Protein AF-A0A084H2N4-F1 (afdb_monomer)

InterPro domains:
  IPR007159 S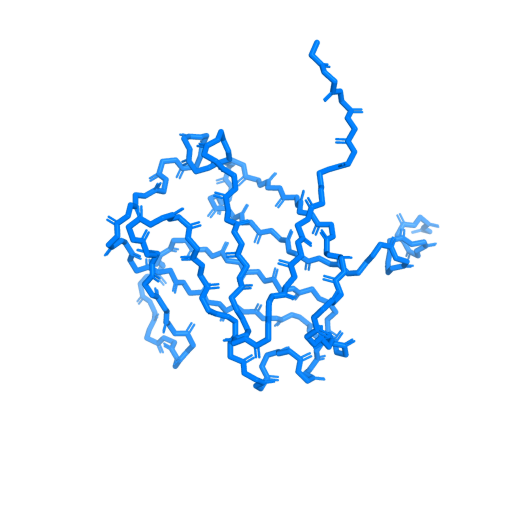poVT-AbrB domain [PF04014] (12-50)
  IPR007159 SpoVT-AbrB domain [SM00966] (8-53)
  IPR007159 SpoVT-AbrB domain [SM00966] (57-99)
  IPR007159 SpoVT-AbrB domain [TIGR01439] (8-47)
  IPR037914 SpoVT-AbrB domain superfamily [SSF89447] (5-50)
  IPR037914 SpoVT-AbrB domain superfamily [SSF89447] (56-90)
  IPR052975 Repressor-like protein SSo7c3-like [PTHR34860] (6-50)

Foldseek 3Di:
DDPDFDKWAQAPQQKTADDPVLCVLLVNDFQAKWAWDDPLAKIKIAHDDPDDDPRIWTQHPRRMTHGDPVRCVSNVHDHGAMWGWDDDSVRSMIMTGHPPPPPPPDD

Secondary structure (DSSP, 8-state):
-----EEEEBPTTSEEE--HHHHHHTT--TT-EEEEEE-SS-EEEEE--S---S-EEE--TTSEEEPPHHHHHHTT--TT-EEEEEEETTTTEEEEE-GGGGTT---

Mean predicted aligned error: 6.3 Å

pLDDT: mean 85.4, std 15.44, range [35.53, 96.88]

Radius of gyration: 13.25 Å; Cα contacts (8 Å, |Δi|>4): 195; chains: 1; bounding box: 31×40×31 Å

Nearest PDB structures (foldseek):
  1n0g-assembly1_A  TM=7.285E-01  e=1.743E-04  Mycoplasmoides pneumoniae
  6aig-assembly1_A  TM=2.522E-01  e=8.375E-01  Aeropyrum pernix K1
  4oio-assembly1_D  TM=2.915E-01  e=1.276E+00  Thermus thermophilus HB8
  8pj6-assembly1_x  TM=2.768E-01  e=3.144E+00  Homo sapiens

Organism: Metabacillus indicus (NCBI:txid246786)

Sequence (107 aa):
MKKGPFFVKIWSNGQVMIPSYIRKKLNIQSGERVIVRTDGRTIQLMKNDSSTFENETIISSKGTVTIPSEIRNLCDIDVGEKLKIDWNEAMQKITFSLPDHMSTLSS

Solvent-accessible surface area (backbone atoms only — not comparable to full-atom values): 6252 Å² total; per-residue (Å²): 131,90,90,62,90,44,71,37,53,29,35,88,82,36,30,33,64,52,57,68,69,59,28,59,70,50,71,56,52,61,71,37,61,31,36,56,47,65,84,54,58,38,42,35,40,30,64,74,72,98,64,97,59,92,49,60,40,52,26,34,88,87,34,30,38,64,52,55,66,69,62,27,61,51,37,76,54,60,69,66,41,63,28,32,53,50,75,39,68,91,74,41,29,38,38,37,31,55,72,75,75,66,80,76,84,82,130

Structure (mmCIF, N/CA/C/O backbone):
data_AF-A0A084H2N4-F1
#
_entry.id   AF-A0A084H2N4-F1
#
loop_
_atom_site.group_PDB
_atom_site.id
_atom_site.type_symbol
_atom_site.label_atom_id
_atom_site.label_alt_id
_atom_site.label_comp_id
_atom_site.label_asym_id
_atom_site.label_entity_id
_atom_site.label_seq_id
_atom_site.pdbx_PDB_ins_code
_atom_site.Cartn_x
_atom_site.Cartn_y
_atom_site.Cartn_z
_atom_site.occupancy
_atom_site.B_iso_or_equiv
_atom_site.auth_seq_id
_atom_site.auth_comp_id
_atom_site.auth_asym_id
_atom_site.auth_atom_id
_atom_site.pdbx_PDB_model_num
ATOM 1 N N . MET A 1 1 ? -13.012 -9.965 18.182 1.00 47.12 1 MET A N 1
ATOM 2 C CA . MET A 1 1 ? -12.548 -9.104 17.064 1.00 47.12 1 MET A CA 1
ATOM 3 C C . MET A 1 1 ? -12.445 -9.956 15.809 1.00 47.12 1 MET A C 1
ATOM 5 O O . MET A 1 1 ? -11.842 -11.019 15.885 1.00 47.12 1 MET A O 1
ATOM 9 N N . LYS A 1 2 ? -13.085 -9.556 14.700 1.00 42.38 2 LYS A N 1
ATOM 10 C CA . LYS A 1 2 ? -13.132 -10.346 13.456 1.00 42.38 2 LYS A CA 1
ATOM 11 C C . LYS A 1 2 ? -11.712 -10.533 12.896 1.00 42.38 2 LYS A C 1
ATOM 13 O O . LYS A 1 2 ? -11.143 -9.597 12.348 1.00 42.38 2 LYS A O 1
ATOM 18 N N . LYS A 1 3 ? -11.150 -11.735 13.063 1.00 54.66 3 LYS A N 1
ATOM 19 C CA . LYS A 1 3 ? -9.924 -12.210 12.401 1.00 54.66 3 LYS A CA 1
ATOM 20 C C . LYS A 1 3 ? -10.299 -12.699 10.997 1.00 54.66 3 LYS A C 1
ATOM 22 O O . LYS A 1 3 ? -10.387 -13.895 10.762 1.00 54.66 3 LYS A O 1
ATOM 27 N N . GLY A 1 4 ? -10.648 -11.775 10.109 1.00 61.12 4 GLY A N 1
ATOM 28 C CA . GLY A 1 4 ? -10.840 -12.068 8.689 1.00 61.12 4 GLY A CA 1
ATOM 29 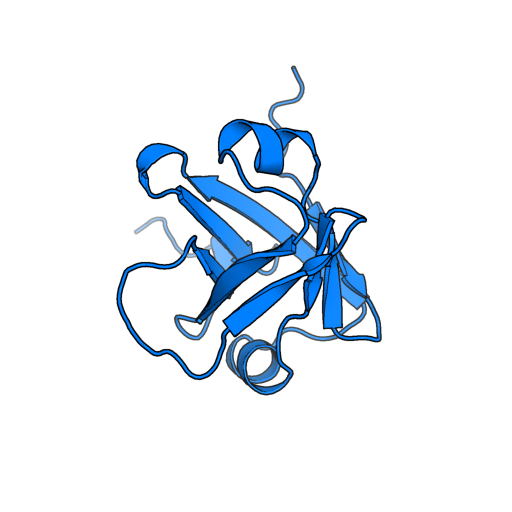C C . GLY A 1 4 ? -9.732 -11.408 7.873 1.00 61.12 4 GLY A C 1
ATOM 30 O O . GLY A 1 4 ? -9.170 -10.415 8.345 1.00 61.12 4 GLY A O 1
ATOM 31 N N . P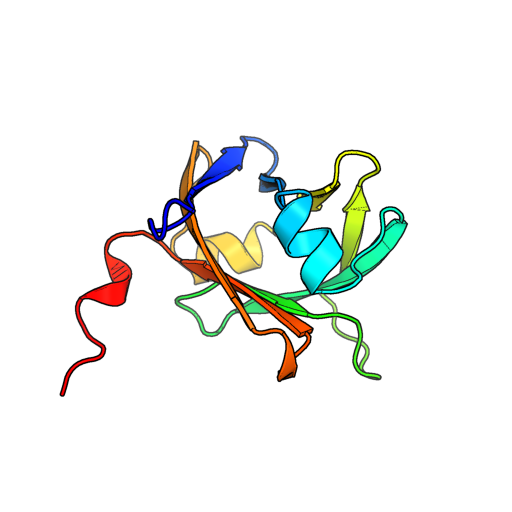RO A 1 5 ? -9.409 -11.919 6.673 1.00 71.81 5 PRO A N 1
ATOM 32 C CA . PRO A 1 5 ? -8.546 -11.194 5.754 1.00 71.81 5 PRO A CA 1
ATOM 33 C C . PRO A 1 5 ? -9.163 -9.824 5.465 1.00 71.81 5 PRO A C 1
ATOM 35 O O . PRO A 1 5 ? -10.358 -9.703 5.175 1.00 71.81 5 PRO A O 1
ATOM 38 N N . PHE A 1 6 ? -8.350 -8.781 5.599 1.00 88.00 6 PHE A N 1
ATOM 39 C CA . PHE A 1 6 ? -8.761 -7.432 5.254 1.00 88.00 6 PHE A CA 1
ATOM 40 C C . PHE A 1 6 ? -8.525 -7.224 3.770 1.00 88.00 6 PHE A C 1
ATOM 42 O O . PHE A 1 6 ? -7.514 -7.659 3.221 1.00 88.00 6 PHE A O 1
ATOM 49 N N . PHE A 1 7 ? -9.469 -6.549 3.129 1.00 92.94 7 PHE A N 1
ATOM 50 C CA . PHE A 1 7 ? -9.382 -6.251 1.714 1.00 92.94 7 PHE A CA 1
ATOM 51 C C . PHE A 1 7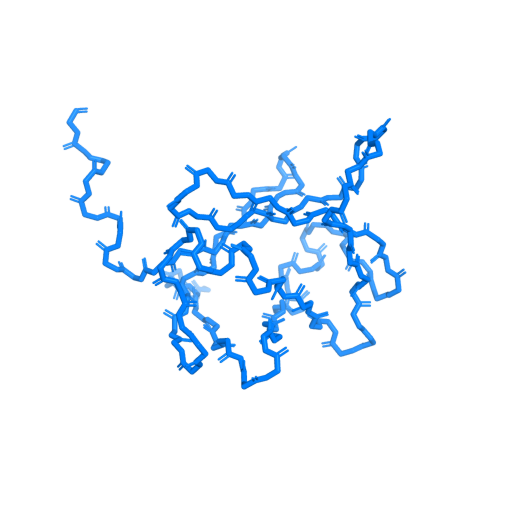 ? -9.644 -4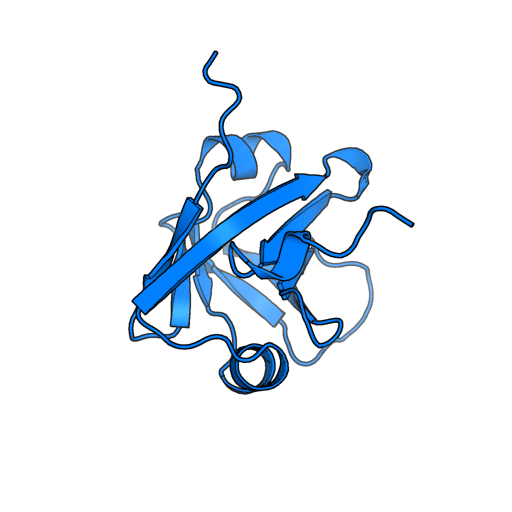.779 1.465 1.00 92.94 7 PHE A C 1
ATOM 53 O O . PHE A 1 7 ? -10.460 -4.150 2.141 1.00 92.94 7 PHE A O 1
ATOM 60 N N . VAL A 1 8 ? -8.970 -4.258 0.455 1.00 94.75 8 VAL A N 1
ATOM 61 C CA . VAL A 1 8 ? -9.046 -2.873 0.009 1.00 94.75 8 VAL A CA 1
ATOM 62 C C . VAL A 1 8 ? -9.198 -2.863 -1.504 1.00 94.75 8 VAL A C 1
ATOM 64 O O . VAL A 1 8 ? -8.736 -3.769 -2.187 1.00 94.75 8 VAL A O 1
ATOM 67 N N . LYS A 1 9 ? -9.885 -1.857 -2.036 1.00 96.06 9 LYS A N 1
ATOM 68 C CA . LYS A 1 9 ? -10.024 -1.680 -3.480 1.00 96.06 9 LYS A CA 1
ATOM 69 C C . LYS A 1 9 ? -8.956 -0.710 -3.960 1.00 96.06 9 LYS A C 1
ATOM 71 O O . LYS A 1 9 ? -8.777 0.332 -3.325 1.00 96.06 9 LYS A O 1
ATOM 76 N N . ILE A 1 10 ? -8.304 -1.026 -5.073 1.00 96.19 10 ILE A N 1
ATOM 77 C CA . ILE A 1 10 ? -7.505 -0.039 -5.789 1.00 96.19 10 ILE A CA 1
ATOM 78 C C . ILE A 1 10 ? -8.414 0.784 -6.704 1.00 96.19 10 ILE A C 1
ATOM 80 O O . ILE A 1 10 ? -9.237 0.255 -7.452 1.00 96.19 10 ILE A O 1
ATOM 84 N N . TRP A 1 11 ? -8.352 2.103 -6.579 1.00 96.88 11 TRP A N 1
ATOM 85 C CA . TRP A 1 11 ? -9.206 3.021 -7.327 1.00 96.88 11 TRP A CA 1
ATOM 86 C C . TRP A 1 11 ? -8.635 3.331 -8.710 1.00 96.88 11 TRP A C 1
ATOM 88 O O . TRP A 1 11 ? -7.484 3.025 -9.010 1.00 96.88 11 TRP A O 1
ATOM 98 N N . SER A 1 12 ? -9.448 3.963 -9.560 1.00 94.25 12 SER A N 1
ATOM 99 C CA . SER A 1 12 ? -9.094 4.304 -10.947 1.00 94.25 12 SER A CA 1
ATOM 100 C C . SER A 1 12 ? -7.855 5.193 -11.070 1.00 94.25 12 SER A C 1
ATOM 102 O O . SER A 1 12 ? -7.168 5.150 -12.082 1.00 94.25 12 SER A O 1
ATOM 104 N N . ASN A 1 13 ? -7.534 5.967 -10.034 1.00 94.06 13 ASN A N 1
ATOM 105 C CA . ASN A 1 13 ? -6.329 6.794 -9.956 1.00 94.06 13 ASN A CA 1
ATOM 106 C C . ASN A 1 13 ? -5.115 6.056 -9.351 1.00 94.06 13 ASN A C 1
ATOM 108 O O . ASN A 1 13 ? -4.146 6.702 -8.957 1.00 94.06 13 ASN A O 1
ATOM 112 N N . GLY A 1 14 ? -5.179 4.728 -9.207 1.00 94.06 14 GLY A N 1
ATOM 113 C CA . GLY A 1 14 ? -4.120 3.914 -8.607 1.00 94.06 14 GLY A CA 1
ATOM 114 C C . GLY A 1 14 ? -3.995 4.063 -7.088 1.00 94.06 14 GLY A C 1
ATOM 115 O O . GLY A 1 14 ? -3.033 3.566 -6.504 1.00 94.06 14 GLY A O 1
ATOM 116 N N . GLN A 1 15 ? -4.934 4.748 -6.425 1.00 96.75 15 GLN A N 1
ATOM 117 C CA . GLN A 1 15 ? -4.906 4.896 -4.974 1.00 96.75 15 GLN A CA 1
ATOM 118 C C . GLN A 1 15 ? -5.510 3.697 -4.261 1.00 96.75 15 GLN A C 1
ATOM 120 O O . GLN A 1 15 ? -6.527 3.145 -4.677 1.00 96.75 15 GLN A O 1
ATOM 125 N N . VAL A 1 16 ? -4.930 3.370 -3.114 1.00 96.50 16 VAL A N 1
ATOM 126 C CA . VAL A 1 16 ? -5.482 2.409 -2.165 1.00 96.50 16 VAL A CA 1
ATOM 127 C C . VAL A 1 16 ? -5.617 3.060 -0.792 1.00 96.50 16 VAL A C 1
ATOM 129 O O . VAL A 1 16 ? -4.784 3.866 -0.374 1.00 96.50 16 VAL A O 1
ATOM 132 N N . MET A 1 17 ? -6.698 2.745 -0.083 1.00 95.69 17 MET A N 1
ATOM 133 C CA . MET A 1 17 ? -6.913 3.222 1.282 1.00 95.69 17 MET A CA 1
ATOM 134 C C . MET A 1 17 ? -6.197 2.315 2.276 1.00 95.69 17 MET A C 1
ATOM 136 O O . MET A 1 17 ? -6.428 1.109 2.278 1.00 95.69 17 MET A O 1
ATOM 140 N N . ILE A 1 18 ? -5.408 2.900 3.178 1.00 94.44 18 ILE A N 1
ATOM 141 C CA . ILE A 1 18 ? -4.863 2.191 4.333 1.00 94.44 18 ILE A CA 1
ATOM 142 C C . ILE A 1 18 ? -5.809 2.415 5.524 1.00 94.44 18 ILE A C 1
ATOM 144 O O . ILE A 1 18 ? -5.922 3.547 6.025 1.00 94.44 18 ILE A O 1
ATOM 148 N N . PRO A 1 19 ? -6.490 1.361 6.012 1.00 93.06 19 PRO A N 1
ATOM 149 C CA . PRO A 1 19 ? -7.372 1.454 7.164 1.00 93.06 19 PRO A CA 1
ATOM 150 C C . PRO A 1 19 ? -6.700 2.125 8.365 1.00 93.06 19 PRO A C 1
ATOM 152 O O . PRO A 1 19 ? -5.542 1.857 8.692 1.00 93.06 19 PRO A O 1
ATOM 155 N N . SER A 1 20 ? -7.449 2.981 9.062 1.00 92.06 20 SER A N 1
ATOM 156 C CA . SER A 1 20 ? -6.928 3.776 10.181 1.00 92.06 20 SER A CA 1
ATOM 157 C C . SER A 1 20 ? -6.343 2.920 11.306 1.00 92.06 20 SER A C 1
ATOM 159 O O . SER A 1 20 ? -5.369 3.328 11.929 1.00 92.06 20 SER A O 1
ATOM 161 N N . TYR A 1 21 ? -6.885 1.725 11.555 1.00 90.75 21 TYR A N 1
ATOM 162 C CA . TYR A 1 21 ? -6.359 0.828 12.583 1.00 90.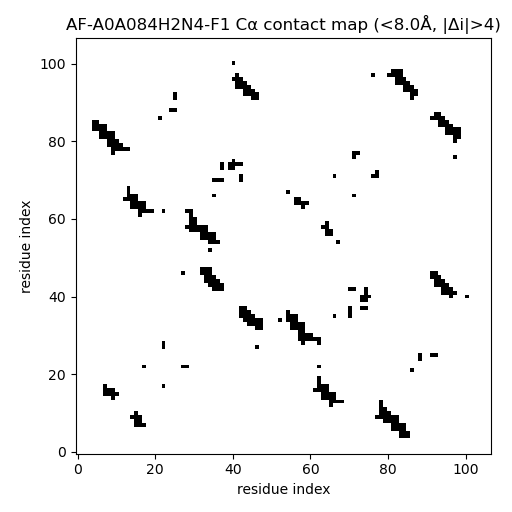75 21 TYR A CA 1
ATOM 163 C C . TYR A 1 21 ? -4.983 0.242 12.210 1.00 90.75 21 TYR A C 1
ATOM 165 O O . TYR A 1 21 ? -4.146 0.099 13.097 1.00 90.75 21 TYR A O 1
ATOM 173 N N . ILE A 1 22 ? -4.720 -0.045 10.923 1.00 92.69 22 ILE A N 1
ATOM 174 C CA . ILE A 1 22 ? -3.393 -0.483 10.447 1.00 92.69 22 ILE A CA 1
ATOM 175 C C . ILE A 1 22 ? -2.416 0.677 10.576 1.00 92.69 22 ILE A C 1
ATOM 177 O O . ILE A 1 22 ? -1.347 0.514 11.155 1.00 92.69 22 ILE A O 1
ATOM 181 N N . ARG A 1 23 ? -2.815 1.872 10.115 1.00 92.31 23 ARG A N 1
ATOM 182 C CA . ARG A 1 23 ? -1.990 3.079 10.252 1.00 92.31 23 ARG A CA 1
ATOM 183 C C . ARG A 1 23 ? -1.613 3.346 11.706 1.00 92.31 23 ARG A C 1
ATOM 185 O O . ARG A 1 23 ? -0.449 3.586 11.983 1.00 92.31 23 ARG A O 1
ATOM 192 N N . LYS A 1 24 ? -2.558 3.223 12.643 1.00 92.31 24 LYS A N 1
ATOM 193 C CA . LYS A 1 24 ? -2.290 3.366 14.084 1.00 92.31 24 LYS A CA 1
ATOM 194 C C . LYS A 1 24 ? -1.312 2.312 14.609 1.00 92.31 24 LYS A C 1
ATOM 196 O O . LYS A 1 24 ? -0.391 2.671 15.329 1.00 92.31 24 LYS A O 1
ATOM 201 N N . LYS A 1 25 ? -1.483 1.038 14.234 1.00 92.12 25 LYS A N 1
ATOM 202 C CA . LYS A 1 25 ? -0.576 -0.057 14.635 1.00 92.12 25 LYS A CA 1
ATOM 203 C C . LYS A 1 25 ? 0.855 0.143 14.136 1.00 92.12 25 LYS A C 1
ATOM 205 O O . LYS A 1 25 ? 1.797 -0.185 14.842 1.00 92.12 25 LYS A O 1
ATOM 210 N N . LEU A 1 26 ? 1.007 0.702 12.940 1.00 90.88 26 LEU A N 1
ATOM 211 C CA . LEU A 1 26 ? 2.308 0.986 12.334 1.00 90.88 26 LEU A CA 1
ATOM 212 C C . LEU A 1 26 ? 2.785 2.425 12.571 1.00 90.88 26 LEU A C 1
ATOM 214 O O . LEU A 1 26 ? 3.735 2.865 11.938 1.00 90.88 26 LEU A O 1
ATOM 218 N N . ASN A 1 27 ? 2.101 3.198 13.420 1.00 91.62 27 ASN A N 1
ATOM 219 C CA . ASN A 1 27 ? 2.392 4.616 13.635 1.00 91.62 27 ASN A CA 1
ATOM 220 C C . ASN A 1 27 ? 2.614 5.406 12.318 1.00 91.62 27 ASN A C 1
ATOM 222 O O . ASN A 1 27 ? 3.536 6.212 12.219 1.00 91.62 27 ASN A O 1
ATOM 226 N N . ILE A 1 28 ? 1.814 5.123 11.283 1.00 90.56 28 ILE A N 1
ATOM 227 C CA . ILE A 1 28 ? 1.863 5.798 9.979 1.00 90.56 28 ILE A CA 1
ATOM 228 C C . ILE A 1 28 ? 0.936 7.009 10.018 1.00 90.56 28 ILE A C 1
ATOM 230 O O . ILE A 1 28 ? -0.272 6.875 10.252 1.00 90.56 28 IL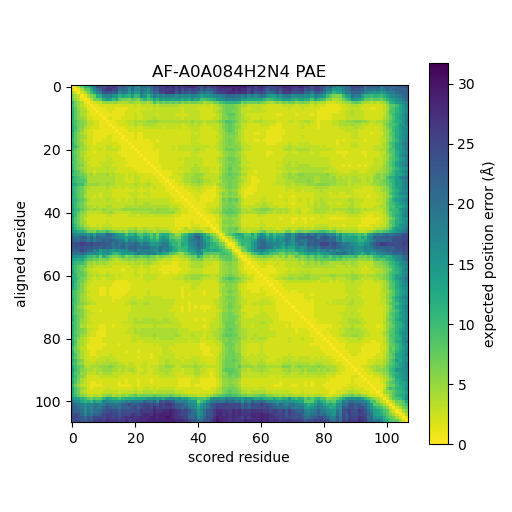E A O 1
ATOM 234 N N . GLN A 1 29 ? 1.488 8.185 9.744 1.00 91.12 29 GLN A N 1
ATOM 235 C CA . GLN A 1 29 ? 0.771 9.454 9.796 1.00 91.12 29 GLN A CA 1
ATOM 236 C C . GLN A 1 29 ? 0.440 9.987 8.400 1.00 91.12 29 GLN A C 1
ATOM 238 O O . GLN A 1 29 ? 1.051 9.633 7.395 1.00 91.12 29 GLN A O 1
ATOM 243 N N . SER A 1 30 ? -0.581 10.839 8.322 1.00 92.56 30 SER A N 1
ATOM 244 C CA . SER A 1 30 ? -0.854 11.591 7.096 1.00 92.56 30 SER A CA 1
ATOM 245 C C . SER A 1 30 ? 0.266 12.606 6.850 1.00 92.56 30 SER A C 1
ATOM 247 O O . SER A 1 30 ? 0.769 13.203 7.796 1.00 92.56 30 SER A O 1
ATOM 249 N N . GLY A 1 31 ? 0.642 12.815 5.591 1.00 91.00 31 GLY A N 1
ATOM 250 C CA . GLY A 1 31 ? 1.797 13.633 5.207 1.00 91.00 31 GLY A CA 1
ATOM 251 C C . GLY A 1 31 ? 3.135 12.897 5.305 1.00 91.00 31 GLY A C 1
ATOM 252 O O . GLY A 1 31 ? 4.156 13.435 4.888 1.00 91.00 31 GLY A O 1
ATOM 253 N N . GLU A 1 32 ? 3.143 11.664 5.812 1.00 90.06 32 GLU A N 1
ATOM 254 C CA . GLU A 1 32 ? 4.361 10.876 5.942 1.00 90.06 32 GLU A CA 1
ATOM 255 C C . GLU A 1 32 ? 4.803 10.284 4.600 1.00 90.06 32 GLU A C 1
ATOM 257 O O . GLU A 1 32 ? 3.976 9.845 3.791 1.00 90.06 32 GLU A O 1
ATOM 262 N N . ARG A 1 33 ? 6.121 10.266 4.375 1.00 90.00 33 ARG A N 1
ATOM 263 C CA . ARG A 1 33 ? 6.738 9.677 3.186 1.00 90.00 33 ARG A CA 1
ATOM 264 C C . ARG A 1 33 ? 6.934 8.179 3.396 1.00 90.00 33 ARG A C 1
ATOM 266 O O . ARG A 1 33 ? 7.484 7.746 4.409 1.00 90.00 33 ARG A O 1
ATOM 273 N N . VAL A 1 34 ? 6.481 7.397 2.428 1.00 90.31 34 VAL A N 1
ATOM 274 C CA . VAL A 1 34 ? 6.601 5.939 2.411 1.00 90.31 34 VAL A CA 1
ATOM 275 C C . VAL A 1 34 ? 7.166 5.492 1.072 1.00 90.31 34 VAL A C 1
ATOM 277 O O . VAL A 1 34 ? 6.951 6.134 0.043 1.00 90.31 34 VAL A O 1
ATOM 280 N N . ILE A 1 35 ? 7.878 4.374 1.090 1.00 91.25 35 ILE A N 1
ATOM 281 C CA . ILE A 1 35 ? 8.444 3.767 -0.110 1.00 91.25 35 ILE A CA 1
ATOM 282 C C . ILE A 1 35 ? 7.490 2.675 -0.581 1.00 91.25 35 ILE A C 1
ATOM 284 O O . ILE A 1 35 ? 7.088 1.824 0.216 1.00 91.25 35 ILE A O 1
ATOM 288 N N . VAL A 1 36 ? 7.158 2.686 -1.872 1.00 92.06 36 VAL A N 1
ATOM 289 C CA . VAL A 1 36 ? 6.445 1.600 -2.550 1.00 92.06 36 VAL A CA 1
ATOM 290 C C . VAL A 1 36 ? 7.470 0.700 -3.232 1.00 92.06 36 VAL A C 1
ATOM 292 O O . VAL A 1 36 ? 8.288 1.162 -4.024 1.00 92.06 36 VAL A O 1
ATOM 295 N N . ARG A 1 37 ? 7.437 -0.597 -2.940 1.00 90.62 37 ARG A N 1
ATOM 296 C CA . ARG A 1 37 ? 8.267 -1.611 -3.600 1.00 90.62 37 ARG A CA 1
ATOM 297 C C . ARG A 1 37 ? 7.419 -2.771 -4.087 1.00 90.62 37 ARG A C 1
ATOM 299 O O . ARG A 1 37 ? 6.268 -2.920 -3.685 1.00 90.62 37 ARG A O 1
ATOM 306 N N . THR A 1 38 ? 8.018 -3.604 -4.923 1.00 90.94 38 THR A N 1
ATOM 307 C CA . THR A 1 38 ? 7.445 -4.876 -5.348 1.00 90.94 38 THR A CA 1
ATOM 308 C C . THR A 1 38 ? 8.519 -5.951 -5.430 1.00 90.94 38 THR A C 1
ATOM 310 O O . THR A 1 38 ? 9.684 -5.645 -5.678 1.00 90.94 38 THR A O 1
ATOM 313 N N . ASP A 1 39 ? 8.115 -7.197 -5.203 1.00 89.62 39 ASP A N 1
ATOM 314 C CA . ASP A 1 39 ? 8.881 -8.411 -5.509 1.00 89.62 39 ASP A CA 1
ATOM 315 C C . ASP A 1 39 ? 8.412 -9.089 -6.818 1.00 89.62 39 ASP A C 1
ATOM 317 O O . ASP A 1 39 ? 8.791 -10.222 -7.105 1.00 89.62 39 ASP A O 1
ATOM 321 N N . GLY A 1 40 ? 7.574 -8.402 -7.604 1.00 87.69 40 GLY A N 1
ATOM 322 C CA . GLY A 1 40 ? 6.929 -8.903 -8.821 1.00 87.69 40 GLY A CA 1
ATOM 323 C C . GLY A 1 40 ? 5.605 -9.637 -8.579 1.00 87.69 40 GLY A C 1
ATOM 324 O O . GLY A 1 40 ? 4.961 -10.057 -9.531 1.00 87.69 40 GLY A O 1
ATOM 325 N N . ARG A 1 41 ? 5.180 -9.822 -7.322 1.00 89.25 41 ARG A N 1
ATOM 326 C CA . ARG A 1 41 ? 3.889 -10.456 -6.978 1.00 89.25 41 ARG A CA 1
ATOM 327 C C . ARG A 1 41 ? 3.087 -9.655 -5.965 1.00 89.25 41 ARG A C 1
ATOM 329 O O . ARG A 1 41 ? 1.860 -9.698 -5.952 1.00 89.25 41 ARG A O 1
ATOM 336 N N . THR A 1 42 ? 3.778 -8.966 -5.066 1.00 94.00 42 THR A N 1
ATOM 337 C CA . THR A 1 42 ? 3.176 -8.209 -3.976 1.00 94.00 42 THR A CA 1
ATOM 338 C C . THR A 1 42 ? 3.685 -6.783 -3.962 1.00 94.00 42 THR A C 1
ATOM 340 O O . THR A 1 42 ? 4.837 -6.505 -4.287 1.00 94.00 42 THR A O 1
ATOM 343 N N . ILE A 1 43 ? 2.825 -5.866 -3.530 1.00 94.69 43 ILE A N 1
ATOM 344 C CA . ILE A 1 43 ? 3.188 -4.465 -3.332 1.00 94.69 43 ILE A CA 1
ATOM 345 C C . ILE A 1 43 ? 3.499 -4.268 -1.857 1.00 94.69 43 ILE A C 1
ATOM 347 O O . ILE A 1 43 ? 2.676 -4.570 -0.995 1.00 94.69 43 ILE A O 1
ATOM 351 N N . GLN A 1 44 ? 4.666 -3.719 -1.555 1.00 93.62 44 GLN A N 1
ATOM 352 C CA . GLN A 1 44 ? 5.146 -3.498 -0.200 1.00 93.62 44 GLN A CA 1
ATOM 353 C C . GLN A 1 44 ? 5.266 -1.999 0.069 1.00 93.62 44 GLN A C 1
ATOM 355 O O . GLN A 1 44 ? 5.916 -1.275 -0.679 1.00 93.62 44 GLN A O 1
ATOM 360 N N . LEU A 1 45 ? 4.647 -1.537 1.150 1.00 93.25 45 LEU A N 1
ATOM 361 C CA . LEU A 1 45 ? 4.814 -0.189 1.684 1.00 93.25 45 LEU A CA 1
ATOM 362 C C . LEU A 1 45 ? 5.632 -0.250 2.959 1.00 93.25 45 LEU A C 1
ATOM 364 O O . LEU A 1 45 ? 5.299 -1.010 3.871 1.00 93.25 45 LEU A O 1
ATOM 368 N N . MET A 1 46 ? 6.654 0.590 3.045 1.00 89.25 46 MET A N 1
ATOM 369 C CA . MET A 1 46 ? 7.507 0.697 4.226 1.00 89.25 46 MET A CA 1
ATOM 370 C C . MET A 1 46 ? 7.768 2.161 4.555 1.00 89.25 46 MET A C 1
ATOM 372 O O . MET A 1 46 ? 7.841 3.008 3.657 1.00 89.25 46 MET A O 1
ATOM 376 N N . LYS A 1 47 ? 7.923 2.455 5.848 1.00 83.69 47 LYS A N 1
ATOM 377 C CA . LYS A 1 47 ? 8.449 3.752 6.284 1.00 83.69 47 LYS A CA 1
ATOM 378 C C . LYS A 1 47 ? 9.900 3.868 5.811 1.00 83.69 47 LYS A C 1
ATOM 380 O O . LYS A 1 47 ? 10.592 2.858 5.705 1.00 83.69 47 LYS A O 1
ATOM 385 N N . ASN A 1 48 ? 10.310 5.084 5.465 1.00 71.19 48 ASN A N 1
ATOM 386 C CA . ASN A 1 48 ? 11.618 5.358 4.884 1.00 71.19 48 ASN A CA 1
ATOM 387 C C . ASN A 1 48 ? 12.750 4.728 5.716 1.00 71.19 48 ASN A C 1
ATOM 389 O O . ASN A 1 48 ? 12.868 5.008 6.907 1.00 71.19 48 ASN A O 1
ATOM 393 N N . ASP A 1 49 ? 13.575 3.912 5.066 1.00 57.47 49 ASP A N 1
ATOM 394 C CA . ASP A 1 49 ? 14.841 3.435 5.605 1.00 57.47 49 ASP A CA 1
ATOM 395 C C . ASP A 1 49 ? 15.933 3.954 4.671 1.00 57.47 49 ASP A C 1
ATOM 397 O O . ASP A 1 49 ? 16.184 3.370 3.619 1.00 57.47 49 ASP A O 1
ATOM 401 N N . SER A 1 50 ? 16.450 5.137 5.021 1.00 56.22 50 SER A N 1
ATOM 402 C CA . SER A 1 50 ? 17.760 5.708 4.661 1.00 56.22 50 SER A CA 1
ATOM 403 C C . SER A 1 50 ? 18.234 5.694 3.197 1.00 56.22 50 SER A C 1
ATOM 405 O O . SER A 1 50 ? 19.377 6.049 2.917 1.00 56.22 50 SER A O 1
ATOM 407 N N . SER A 1 51 ? 17.385 5.349 2.238 1.00 54.44 51 SER A N 1
ATOM 408 C CA . SER A 1 51 ? 17.831 4.979 0.903 1.00 54.44 51 SER A CA 1
ATOM 409 C C . SER A 1 51 ? 16.921 5.628 -0.137 1.00 54.44 51 SER A C 1
ATOM 411 O O . SER A 1 51 ? 15.694 5.552 -0.073 1.00 54.44 51 SER A O 1
ATOM 413 N N . THR A 1 52 ? 17.549 6.374 -1.042 1.00 55.06 52 THR A N 1
ATOM 414 C CA . THR A 1 52 ? 16.922 7.187 -2.087 1.00 55.06 52 THR A CA 1
ATOM 415 C C . THR A 1 52 ? 16.320 6.276 -3.146 1.00 55.06 52 THR A C 1
ATOM 417 O O . THR A 1 52 ? 16.983 5.919 -4.118 1.00 55.06 52 THR A O 1
ATOM 420 N N . PHE A 1 53 ? 15.080 5.853 -2.935 1.00 60.62 53 PHE A N 1
ATOM 421 C CA . PHE A 1 53 ? 14.345 5.058 -3.908 1.00 60.62 53 PHE A CA 1
ATOM 422 C C . PHE A 1 53 ? 13.450 5.960 -4.757 1.00 60.62 53 PHE A C 1
ATOM 424 O O . PHE A 1 53 ? 12.816 6.879 -4.254 1.00 60.62 53 PHE A O 1
ATOM 431 N N . GLU A 1 54 ? 13.363 5.672 -6.052 1.00 65.12 54 GLU A N 1
ATOM 432 C CA . GLU A 1 54 ? 12.573 6.468 -7.004 1.00 65.12 54 GLU A CA 1
ATOM 433 C C . GLU A 1 54 ? 11.053 6.354 -6.762 1.00 65.12 54 GLU A C 1
ATOM 435 O O . GLU A 1 54 ? 10.289 7.241 -7.129 1.00 65.12 54 GLU A O 1
ATOM 440 N N . ASN A 1 55 ? 10.607 5.305 -6.061 1.00 80.94 55 ASN A N 1
ATOM 441 C CA . ASN A 1 55 ? 9.192 4.978 -5.848 1.00 80.94 55 ASN A CA 1
ATOM 442 C C . ASN A 1 55 ? 8.660 5.461 -4.487 1.00 80.94 55 ASN A C 1
ATOM 444 O O . ASN A 1 55 ? 8.040 4.708 -3.730 1.00 80.94 55 ASN A O 1
ATOM 448 N N . GLU A 1 56 ? 8.933 6.718 -4.146 1.00 86.62 56 GLU A N 1
ATOM 449 C CA . GLU A 1 56 ? 8.438 7.344 -2.919 1.00 86.62 56 GLU A CA 1
ATOM 450 C C . GLU A 1 56 ? 7.086 8.035 -3.130 1.00 86.62 56 GLU A C 1
ATOM 452 O O . GLU A 1 56 ? 6.847 8.712 -4.126 1.00 86.62 56 GLU A O 1
ATOM 457 N N . THR A 1 57 ? 6.197 7.906 -2.148 1.00 90.12 57 THR A N 1
ATOM 458 C CA . THR A 1 57 ? 4.869 8.532 -2.152 1.00 90.12 57 THR A CA 1
ATOM 459 C C . THR A 1 57 ? 4.533 9.082 -0.771 1.00 90.12 57 THR A C 1
ATOM 461 O O . THR A 1 57 ? 5.140 8.723 0.238 1.00 90.12 57 THR A O 1
ATOM 464 N N . ILE A 1 58 ? 3.540 9.964 -0.720 1.00 92.06 58 ILE A N 1
ATOM 465 C CA . ILE A 1 58 ? 3.053 10.580 0.513 1.00 92.06 58 ILE A CA 1
ATOM 466 C C . ILE A 1 58 ? 1.719 9.942 0.901 1.00 92.06 58 ILE A C 1
ATOM 468 O O . ILE A 1 58 ? 0.844 9.737 0.055 1.00 92.06 58 ILE A O 1
ATOM 472 N N . ILE A 1 59 ? 1.547 9.649 2.189 1.00 94.00 59 ILE A N 1
ATOM 473 C CA . ILE A 1 59 ? 0.248 9.260 2.740 1.00 94.00 59 ILE A CA 1
ATOM 474 C C . ILE A 1 59 ? -0.675 10.478 2.731 1.00 94.00 59 ILE A C 1
ATOM 476 O O . ILE A 1 59 ? -0.399 11.492 3.370 1.00 94.00 59 ILE A O 1
ATOM 480 N N . SER A 1 60 ? -1.802 10.390 2.030 1.00 94.81 60 SER A N 1
ATOM 481 C CA . SER A 1 60 ? -2.753 11.499 1.948 1.00 94.81 60 SER A CA 1
ATOM 482 C C . SER A 1 60 ? -3.399 11.807 3.304 1.00 94.81 60 SER A C 1
ATOM 484 O O . SER A 1 60 ? -3.422 10.975 4.215 1.00 94.81 60 SER A O 1
ATOM 486 N N . SER A 1 61 ? -4.034 12.975 3.427 1.00 92.81 61 SER A N 1
ATOM 487 C CA . SER A 1 61 ? -4.837 13.333 4.609 1.00 92.81 61 SER A CA 1
ATOM 488 C C . SER A 1 61 ? -5.921 12.296 4.934 1.00 92.81 61 SER A C 1
ATOM 490 O O . SER A 1 61 ? -6.210 12.051 6.105 1.00 92.81 61 SER A O 1
ATOM 492 N N . LYS A 1 62 ? -6.456 11.618 3.910 1.00 93.06 62 LYS A N 1
ATOM 493 C CA . LYS A 1 62 ? -7.463 10.553 4.031 1.00 93.06 62 LYS A CA 1
ATOM 494 C C . LYS A 1 62 ? -6.862 9.177 4.354 1.00 93.06 62 LYS A C 1
ATOM 496 O O . LYS A 1 62 ? -7.608 8.224 4.564 1.00 93.06 62 LYS A O 1
ATOM 501 N N . GLY A 1 63 ? -5.535 9.055 4.431 1.00 93.88 63 GLY A N 1
ATOM 502 C CA . GLY A 1 63 ? -4.849 7.781 4.653 1.00 93.88 63 GLY A CA 1
ATOM 503 C C . GLY A 1 63 ? -4.769 6.897 3.416 1.00 93.88 63 GLY A C 1
ATOM 504 O O . GLY A 1 63 ? -4.682 5.678 3.547 1.00 93.88 63 GLY A O 1
ATOM 505 N N . THR A 1 64 ? -4.866 7.494 2.232 1.00 96.19 64 THR A N 1
ATOM 506 C CA . THR A 1 64 ? -4.671 6.793 0.962 1.00 96.19 64 THR A CA 1
ATOM 507 C C . THR A 1 64 ? -3.240 6.955 0.487 1.00 96.19 64 THR A C 1
ATOM 509 O O . THR A 1 64 ? -2.538 7.883 0.889 1.00 96.19 64 THR A O 1
ATOM 512 N N . VAL A 1 65 ? -2.820 6.051 -0.381 1.00 95.38 65 VAL A N 1
ATOM 513 C CA . VAL A 1 65 ? -1.494 6.050 -0.986 1.00 95.38 65 VAL A CA 1
ATOM 514 C C . VAL A 1 65 ? -1.626 5.695 -2.457 1.00 95.38 65 VAL A C 1
ATOM 516 O O . VAL A 1 65 ? -2.445 4.845 -2.809 1.00 95.38 65 VAL A O 1
ATOM 519 N N . THR A 1 66 ? -0.871 6.376 -3.312 1.00 95.38 66 THR A N 1
ATOM 520 C CA . THR A 1 66 ? -0.857 6.099 -4.750 1.00 95.38 66 THR A CA 1
ATOM 521 C C . THR A 1 66 ? 0.165 5.008 -5.032 1.00 95.38 66 THR A C 1
ATOM 523 O O . THR A 1 66 ? 1.318 5.127 -4.624 1.00 95.38 66 THR A O 1
ATOM 526 N N . ILE A 1 67 ? -0.252 3.956 -5.733 1.00 94.19 67 ILE A N 1
ATOM 527 C CA . ILE A 1 67 ? 0.652 2.923 -6.235 1.00 94.19 67 ILE A CA 1
ATOM 528 C C . ILE A 1 67 ? 1.007 3.283 -7.690 1.00 94.19 67 ILE A C 1
ATOM 530 O O . ILE A 1 67 ? 0.097 3.339 -8.532 1.00 94.19 67 ILE A O 1
ATOM 534 N N . PRO A 1 68 ? 2.295 3.524 -8.006 1.00 92.31 68 PRO A N 1
ATOM 535 C CA . PRO A 1 68 ? 2.743 3.824 -9.366 1.00 92.31 68 PRO A CA 1
ATOM 536 C C . PRO A 1 68 ? 2.295 2.761 -10.373 1.00 92.31 68 PRO A C 1
ATOM 538 O O . PRO A 1 68 ? 2.204 1.578 -10.040 1.00 92.31 68 PRO A O 1
ATOM 541 N N . SER A 1 69 ? 2.000 3.175 -11.606 1.00 93.06 69 SER A N 1
ATOM 542 C CA . SER A 1 69 ? 1.589 2.268 -12.689 1.00 93.06 69 SER A CA 1
ATOM 543 C C . SER A 1 69 ? 2.619 1.184 -12.967 1.00 93.06 69 SER A C 1
ATOM 545 O O . SER A 1 69 ? 2.250 0.040 -13.181 1.00 93.06 69 SER A O 1
ATOM 547 N N . GLU A 1 70 ? 3.901 1.521 -12.900 1.00 92.44 70 GLU A N 1
ATOM 548 C CA . GLU A 1 70 ? 5.020 0.614 -13.129 1.00 92.44 70 GLU A CA 1
ATOM 549 C C . GLU A 1 70 ? 4.981 -0.542 -12.127 1.00 92.44 70 GLU A C 1
ATOM 551 O O . GLU A 1 70 ? 5.026 -1.707 -12.509 1.00 92.44 70 GLU A O 1
ATOM 556 N N . ILE A 1 71 ? 4.805 -0.222 -10.842 1.00 93.44 71 ILE A N 1
ATOM 557 C CA . ILE A 1 71 ? 4.697 -1.214 -9.768 1.00 93.44 71 ILE A CA 1
ATOM 558 C C . ILE A 1 71 ? 3.450 -2.086 -9.946 1.00 93.44 71 ILE A C 1
ATOM 560 O O . ILE A 1 71 ? 3.514 -3.291 -9.712 1.00 93.44 71 ILE A O 1
ATOM 564 N N . ARG A 1 72 ? 2.327 -1.495 -10.366 1.00 93.69 72 ARG A N 1
ATOM 565 C CA . ARG A 1 72 ? 1.077 -2.226 -10.625 1.00 93.69 72 ARG A CA 1
ATOM 566 C C . ARG A 1 72 ? 1.224 -3.217 -11.770 1.00 93.69 72 ARG A C 1
ATOM 568 O O . ARG A 1 72 ? 0.922 -4.388 -11.579 1.00 93.69 72 ARG A O 1
ATOM 575 N N . ASN A 1 73 ? 1.775 -2.769 -12.894 1.00 93.69 73 ASN A N 1
ATOM 576 C CA . ASN A 1 73 ? 2.021 -3.605 -14.066 1.00 93.69 73 ASN A CA 1
ATOM 577 C C . ASN A 1 73 ? 2.968 -4.767 -13.736 1.00 93.69 73 ASN A C 1
ATOM 579 O O . ASN A 1 73 ? 2.744 -5.886 -14.178 1.00 93.69 73 ASN A O 1
ATOM 583 N N . LEU A 1 74 ? 3.999 -4.526 -12.915 1.00 93.31 74 LEU A N 1
ATOM 584 C CA . LEU A 1 74 ? 4.914 -5.580 -12.461 1.00 93.31 74 LEU A CA 1
ATOM 585 C C . LEU A 1 74 ? 4.244 -6.637 -11.576 1.00 93.31 74 LEU A C 1
ATOM 587 O O . LEU A 1 74 ? 4.758 -7.745 -11.492 1.00 93.31 74 LEU A O 1
ATOM 591 N N . CYS A 1 75 ? 3.147 -6.296 -10.898 1.00 91.56 75 CYS A N 1
ATOM 592 C CA . CYS A 1 75 ? 2.398 -7.224 -10.048 1.00 91.56 75 CYS A CA 1
ATOM 593 C C . CYS A 1 75 ? 1.168 -7.817 -10.741 1.00 91.56 75 CYS A C 1
ATOM 595 O O . CYS A 1 75 ? 0.428 -8.531 -10.072 1.00 91.56 75 CYS A O 1
ATOM 597 N N . ASP A 1 76 ? 0.920 -7.474 -12.010 1.00 93.31 76 ASP A N 1
ATOM 598 C CA . ASP A 1 76 ? -0.322 -7.804 -12.720 1.00 93.31 76 ASP A CA 1
ATOM 599 C C . ASP A 1 76 ? -1.580 -7.326 -11.963 1.00 93.31 76 ASP A C 1
ATOM 601 O O . ASP A 1 76 ? -2.558 -8.049 -11.820 1.00 93.31 76 ASP A O 1
ATOM 605 N N . ILE A 1 77 ? -1.514 -6.109 -11.395 1.00 93.44 77 ILE A N 1
ATOM 606 C CA . ILE A 1 77 ? -2.612 -5.505 -10.625 1.00 93.44 77 ILE A CA 1
ATOM 607 C C . ILE A 1 77 ? -3.284 -4.391 -11.424 1.00 93.44 77 ILE A C 1
ATOM 609 O O . ILE A 1 77 ? -2.705 -3.324 -11.657 1.00 93.44 77 ILE A O 1
ATOM 613 N N . ASP A 1 78 ? -4.562 -4.584 -11.716 1.00 94.06 78 ASP A N 1
ATOM 614 C CA . ASP A 1 78 ? -5.401 -3.630 -12.424 1.00 94.06 78 ASP A CA 1
ATOM 615 C C . ASP A 1 78 ? -6.179 -2.702 -11.486 1.00 94.06 78 ASP A C 1
ATOM 617 O O . ASP A 1 78 ? -6.459 -2.977 -10.315 1.00 94.06 78 ASP A O 1
ATOM 621 N N . VAL A 1 79 ? -6.571 -1.537 -12.011 1.00 94.31 79 VAL A N 1
ATOM 622 C CA . VAL A 1 79 ? -7.472 -0.644 -11.275 1.00 94.31 79 VAL A CA 1
ATOM 623 C C . VAL A 1 79 ? -8.844 -1.289 -11.102 1.00 94.31 79 VAL A C 1
ATOM 625 O O . VAL A 1 79 ? -9.387 -1.920 -12.000 1.00 94.31 79 VAL A O 1
ATOM 628 N N . GLY A 1 80 ? -9.463 -1.073 -9.945 1.00 94.50 80 GLY A N 1
ATOM 629 C CA . GLY A 1 80 ? -10.753 -1.666 -9.609 1.00 94.50 80 GLY A CA 1
ATOM 630 C C . GLY A 1 80 ? -10.657 -3.013 -8.898 1.00 94.50 80 GLY A C 1
ATOM 631 O O . GLY A 1 80 ? -11.656 -3.430 -8.304 1.00 94.50 80 GLY A O 1
ATOM 632 N N . GLU A 1 81 ? -9.481 -3.636 -8.874 1.00 94.38 81 GLU A N 1
ATOM 633 C CA . GLU A 1 81 ? -9.273 -4.905 -8.193 1.00 94.38 81 GLU A CA 1
ATOM 634 C C . GLU A 1 81 ? -9.350 -4.798 -6.669 1.00 94.38 81 GLU A C 1
ATOM 636 O O . GLU A 1 81 ? -9.202 -3.734 -6.048 1.00 94.38 81 GLU A O 1
ATOM 641 N N . LYS A 1 82 ? -9.613 -5.949 -6.051 1.00 95.00 82 LYS A N 1
ATOM 642 C CA . LYS A 1 82 ? -9.701 -6.105 -4.606 1.00 95.00 82 LYS A CA 1
ATOM 643 C C . LYS A 1 82 ? -8.418 -6.751 -4.108 1.00 95.00 82 LYS A C 1
ATOM 645 O O . LYS A 1 82 ? -8.213 -7.940 -4.291 1.00 95.00 82 LYS A O 1
ATOM 650 N N . LEU A 1 83 ? -7.598 -5.976 -3.416 1.00 95.06 83 LEU A N 1
ATOM 651 C CA . LEU A 1 83 ? -6.333 -6.425 -2.857 1.00 95.06 83 LEU A CA 1
ATOM 652 C C . LEU A 1 83 ? -6.531 -6.882 -1.417 1.00 95.06 83 LEU A C 1
ATOM 654 O O . LEU A 1 83 ? -7.199 -6.212 -0.624 1.00 95.06 83 LEU A O 1
ATOM 658 N N . LYS A 1 84 ? -5.922 -8.006 -1.056 1.00 94.25 84 LYS A N 1
ATOM 659 C CA . LYS A 1 84 ? -5.715 -8.384 0.338 1.00 94.25 84 LYS A CA 1
ATOM 660 C C . LYS A 1 84 ? -4.664 -7.457 0.941 1.00 94.25 84 LYS A C 1
ATOM 662 O O . LYS A 1 84 ? -3.658 -7.179 0.295 1.00 94.25 84 LYS A O 1
ATOM 667 N N . ILE A 1 85 ? -4.899 -6.988 2.164 1.00 94.19 85 ILE A N 1
ATOM 668 C CA . ILE A 1 85 ? -3.948 -6.176 2.926 1.00 94.19 85 ILE A CA 1
ATOM 669 C C . ILE A 1 85 ? -3.485 -6.933 4.172 1.00 94.19 85 ILE A C 1
ATOM 671 O O . ILE A 1 85 ? -4.285 -7.283 5.042 1.00 94.19 85 ILE A O 1
ATOM 675 N N . ASP A 1 86 ? -2.177 -7.141 4.261 1.00 93.19 86 ASP A N 1
ATOM 676 C CA . ASP A 1 86 ? -1.484 -7.707 5.414 1.00 93.19 86 ASP A CA 1
ATOM 677 C C . ASP A 1 86 ? -0.492 -6.670 5.967 1.00 93.19 86 ASP A C 1
ATOM 679 O O . ASP A 1 86 ? -0.036 -5.775 5.251 1.00 93.19 86 ASP A O 1
ATOM 683 N N . TRP A 1 87 ? -0.159 -6.751 7.254 1.00 93.06 87 TRP A N 1
ATOM 684 C CA . TRP A 1 87 ? 0.809 -5.843 7.873 1.00 93.06 87 TRP A CA 1
ATOM 685 C C . TRP A 1 87 ? 1.702 -6.564 8.878 1.00 93.06 87 TRP A C 1
ATOM 687 O O . TRP A 1 87 ? 1.290 -7.527 9.523 1.00 93.06 87 TRP A O 1
ATOM 697 N N . ASN A 1 88 ? 2.927 -6.066 9.024 1.00 91.12 88 ASN A N 1
ATOM 698 C CA . ASN A 1 88 ? 3.910 -6.552 9.979 1.00 91.12 88 ASN A CA 1
ATOM 699 C C . ASN A 1 88 ? 4.398 -5.380 10.842 1.00 91.12 88 ASN A C 1
ATOM 701 O O . ASN A 1 88 ? 5.033 -4.452 10.341 1.00 91.12 88 ASN A O 1
ATOM 705 N N . GLU A 1 89 ? 4.080 -5.431 12.138 1.00 89.56 89 GLU A N 1
ATOM 706 C CA . GLU A 1 89 ? 4.402 -4.379 13.113 1.00 89.56 89 GLU A CA 1
ATOM 707 C C . GLU A 1 89 ? 5.907 -4.309 13.417 1.00 89.56 89 GLU A C 1
ATOM 709 O O . GLU A 1 89 ? 6.448 -3.212 13.540 1.00 89.56 89 GLU A O 1
ATOM 714 N N . ALA A 1 90 ? 6.602 -5.452 13.445 1.00 87.75 90 ALA A N 1
ATOM 715 C CA . ALA A 1 90 ? 8.047 -5.505 13.677 1.00 87.75 90 ALA A CA 1
ATOM 716 C C . ALA A 1 90 ? 8.842 -4.915 12.501 1.00 87.75 90 ALA A C 1
ATOM 718 O O . ALA A 1 90 ? 9.836 -4.230 12.709 1.00 87.75 90 ALA A O 1
ATOM 719 N N . MET A 1 91 ? 8.380 -5.145 11.268 1.00 86.56 91 MET A N 1
ATOM 720 C CA . MET A 1 91 ? 9.024 -4.639 10.049 1.00 86.56 91 MET A CA 1
ATOM 721 C C . MET A 1 91 ? 8.48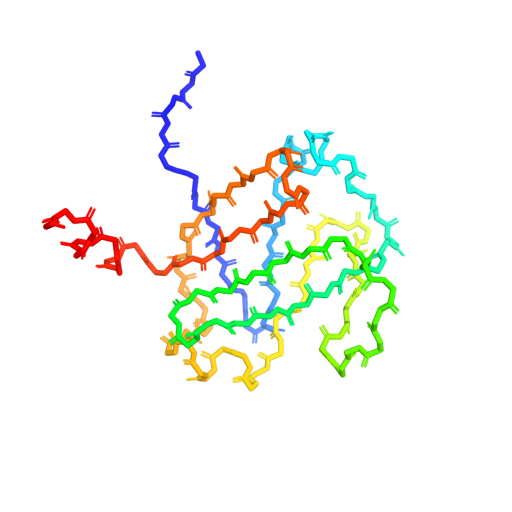7 -3.280 9.582 1.00 86.56 91 MET A C 1
ATOM 723 O O . MET A 1 91 ? 8.916 -2.798 8.539 1.00 86.56 91 MET A O 1
ATOM 727 N N . GLN A 1 92 ? 7.509 -2.694 10.286 1.00 89.12 92 GLN A N 1
ATOM 728 C CA . GLN A 1 92 ? 6.842 -1.448 9.878 1.00 89.12 92 GLN A CA 1
ATOM 729 C C . GLN A 1 92 ? 6.364 -1.477 8.411 1.00 89.12 92 GLN A C 1
ATOM 731 O O . GLN A 1 92 ? 6.512 -0.510 7.659 1.00 89.12 92 GLN A O 1
ATOM 736 N N . LYS A 1 93 ? 5.799 -2.621 8.000 1.00 91.31 93 LYS A N 1
ATOM 737 C CA . LYS A 1 93 ? 5.508 -2.943 6.597 1.00 91.31 93 LYS A CA 1
ATOM 738 C C . LYS A 1 93 ? 4.032 -3.251 6.373 1.00 91.31 93 LYS A C 1
ATOM 740 O O . LYS A 1 93 ? 3.422 -3.980 7.155 1.00 91.31 93 LYS A O 1
ATOM 745 N N . ILE A 1 94 ? 3.484 -2.768 5.261 1.00 94.12 94 ILE A N 1
ATOM 746 C CA . ILE A 1 94 ? 2.181 -3.176 4.716 1.00 94.12 94 ILE A CA 1
ATOM 747 C C . ILE A 1 94 ? 2.428 -3.923 3.408 1.00 94.12 94 ILE A C 1
ATOM 749 O O . ILE A 1 94 ? 3.290 -3.532 2.629 1.00 94.12 94 ILE A O 1
ATOM 753 N N . THR A 1 95 ? 1.692 -5.004 3.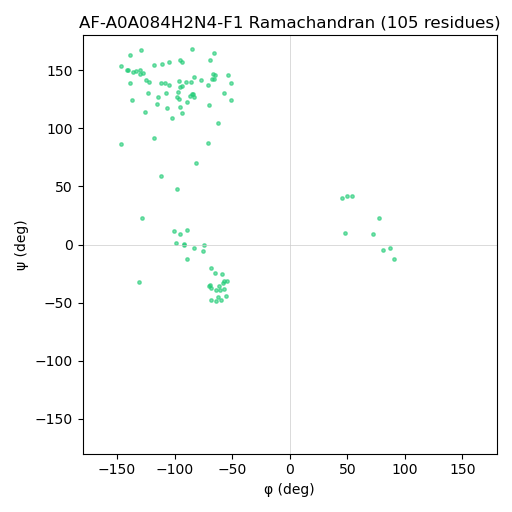171 1.00 94.81 95 THR A N 1
ATOM 754 C CA . THR A 1 95 ? 1.753 -5.793 1.936 1.00 94.81 95 THR A CA 1
ATOM 755 C C . THR A 1 95 ? 0.368 -5.868 1.306 1.00 94.81 95 THR A C 1
ATOM 757 O O . THR A 1 95 ? -0.599 -6.206 1.990 1.00 94.81 95 THR A O 1
ATOM 760 N N . PHE A 1 96 ? 0.277 -5.565 0.012 1.00 95.06 96 PHE A N 1
ATOM 761 C CA . PHE A 1 96 ? -0.906 -5.805 -0.807 1.00 95.06 96 PHE A CA 1
ATOM 762 C C . PHE A 1 96 ? -0.643 -6.951 -1.774 1.00 95.06 96 PHE A C 1
ATOM 764 O O . PHE A 1 96 ? 0.433 -7.037 -2.364 1.00 95.06 96 PHE A O 1
ATOM 771 N N . SER A 1 97 ? -1.632 -7.818 -1.942 1.00 94.12 97 SER A N 1
ATOM 772 C CA . SER A 1 97 ? -1.572 -8.960 -2.859 1.00 94.12 97 SER A CA 1
ATOM 773 C C . SER A 1 97 ? -2.951 -9.236 -3.447 1.00 94.12 97 SER A C 1
ATOM 775 O O . SER A 1 97 ? -3.962 -8.916 -2.811 1.00 94.12 97 SER A O 1
ATOM 777 N N . LEU A 1 98 ? -3.014 -9.832 -4.640 1.00 92.50 98 LEU A N 1
ATOM 778 C CA . LEU A 1 98 ? -4.286 -10.356 -5.133 1.00 92.50 98 LEU A CA 1
ATOM 779 C C . LEU A 1 98 ? -4.734 -11.538 -4.260 1.00 92.50 98 LEU A C 1
ATOM 781 O O . LEU A 1 98 ? -3.885 -12.279 -3.753 1.00 92.50 98 LEU A O 1
ATOM 785 N N . PRO A 1 99 ? -6.050 -11.730 -4.059 1.00 84.69 99 PRO A N 1
ATOM 786 C CA . PRO A 1 99 ? -6.579 -12.767 -3.175 1.00 84.69 99 PRO A CA 1
ATOM 787 C C . PRO A 1 99 ? -6.105 -14.179 -3.546 1.00 84.69 99 PRO A C 1
ATOM 789 O O . PRO A 1 99 ? -5.901 -14.999 -2.652 1.00 84.69 99 PRO A O 1
ATOM 792 N N . ASP A 1 100 ? -5.873 -14.426 -4.837 1.00 74.06 100 ASP A N 1
ATOM 793 C CA . ASP A 1 100 ? -5.564 -15.748 -5.386 1.00 74.06 100 ASP A CA 1
ATOM 794 C C . ASP A 1 100 ? -4.058 -16.078 -5.410 1.00 74.06 100 ASP A C 1
ATOM 796 O O . ASP A 1 100 ? -3.677 -17.239 -5.554 1.00 74.06 100 ASP A O 1
ATOM 800 N N . HIS A 1 101 ? -3.174 -15.096 -5.182 1.00 62.72 101 HIS A N 1
ATOM 801 C CA . HIS A 1 101 ? -1.717 -15.313 -5.182 1.00 62.72 101 HIS A CA 1
ATOM 802 C C . HIS A 1 101 ? -1.174 -16.023 -3.928 1.00 62.72 101 HIS A C 1
ATOM 804 O O . HIS A 1 101 ? 0.008 -16.358 -3.874 1.00 62.72 101 HIS A O 1
ATOM 810 N N . MET A 1 102 ? -2.009 -16.278 -2.917 1.00 53.59 102 MET A N 1
ATOM 811 C CA . MET A 1 102 ? -1.594 -16.920 -1.657 1.00 53.59 102 MET A CA 1
ATOM 812 C C . MET A 1 102 ? -1.743 -18.452 -1.654 1.00 53.59 102 MET A C 1
ATOM 814 O O . MET A 1 102 ? -1.383 -19.091 -0.667 1.00 53.59 102 MET A O 1
ATOM 818 N N . SER A 1 103 ? -2.212 -19.065 -2.746 1.00 47.81 103 SER A N 1
ATOM 819 C CA . SER A 1 103 ? -2.413 -20.522 -2.837 1.00 47.81 103 SER A CA 1
ATOM 820 C C . SER A 1 103 ? -1.119 -21.348 -2.990 1.00 47.81 103 SER A C 1
ATOM 822 O O . SER A 1 103 ? -1.200 -22.569 -3.056 1.00 47.81 103 SER A O 1
ATOM 824 N N . THR A 1 104 ? 0.076 -20.740 -3.032 1.00 44.41 104 THR A N 1
ATOM 825 C CA . THR A 1 104 ? 1.342 -21.465 -3.301 1.00 44.41 104 THR A CA 1
ATOM 826 C C . THR A 1 104 ? 2.472 -21.230 -2.291 1.00 44.41 104 THR A C 1
ATOM 828 O O . THR A 1 104 ? 3.633 -21.454 -2.615 1.00 44.41 104 THR A O 1
ATOM 831 N N . LEU A 1 105 ? 2.179 -20.814 -1.056 1.00 44.47 105 LEU A N 1
ATOM 832 C CA . LEU A 1 105 ? 3.159 -20.849 0.048 1.00 44.47 105 LEU A CA 1
ATOM 833 C C . LEU A 1 105 ? 2.745 -21.881 1.103 1.00 44.47 105 LEU A C 1
ATOM 835 O O . LEU A 1 105 ? 2.505 -21.573 2.265 1.00 44.47 105 LEU A O 1
ATOM 839 N N . SER A 1 106 ? 2.630 -23.128 0.655 1.00 42.00 106 SER A N 1
ATOM 840 C CA . SER A 1 106 ? 2.709 -24.317 1.506 1.00 42.00 106 SER A CA 1
ATOM 841 C C . SER A 1 106 ? 3.354 -25.437 0.692 1.00 42.00 106 SER A C 1
ATOM 843 O O . SER A 1 106 ? 2.686 -26.193 -0.007 1.00 42.00 106 SER A O 1
ATOM 845 N N . SER A 1 107 ? 4.683 -25.481 0.710 1.00 35.53 107 SER A N 1
ATOM 846 C CA . SER A 1 107 ? 5.509 -26.623 0.304 1.00 35.53 107 SER A CA 1
ATOM 847 C C . SER A 1 107 ? 6.817 -26.557 1.074 1.00 35.53 107 SER A C 1
ATOM 849 O O . SER A 1 107 ? 7.364 -25.434 1.159 1.00 35.53 107 SER A O 1
#